Protein AF-A0A8J4TAU2-F1 (afdb_monomer_lite)

Structure (mmCIF, N/CA/C/O backbone):
data_AF-A0A8J4TAU2-F1
#
_entry.id   AF-A0A8J4TAU2-F1
#
loop_
_atom_site.group_PDB
_atom_site.id
_atom_site.type_symbol
_atom_site.label_atom_id
_atom_site.label_alt_id
_atom_site.label_comp_id
_atom_site.label_asym_id
_atom_site.label_entity_id
_atom_site.label_seq_id
_atom_site.pdbx_PDB_ins_code
_atom_site.Cartn_x
_atom_site.Cartn_y
_atom_site.Cartn_z
_atom_site.occupancy
_atom_site.B_iso_or_equiv
_atom_site.auth_seq_id
_atom_site.auth_comp_id
_atom_site.auth_asym_id
_atom_site.auth_atom_id
_atom_site.pdbx_PDB_model_num
ATOM 1 N N . MET A 1 1 ? -13.583 -5.537 5.403 1.00 82.00 1 MET A N 1
ATOM 2 C CA . MET A 1 1 ? -13.222 -4.511 4.404 1.00 82.00 1 MET A CA 1
ATOM 3 C C . MET A 1 1 ? -11.943 -4.946 3.720 1.00 82.00 1 MET A C 1
ATOM 5 O O . MET A 1 1 ? -11.030 -5.393 4.407 1.00 82.00 1 MET A O 1
ATOM 9 N N . GLU A 1 2 ? -11.910 -4.884 2.396 1.00 90.94 2 GLU 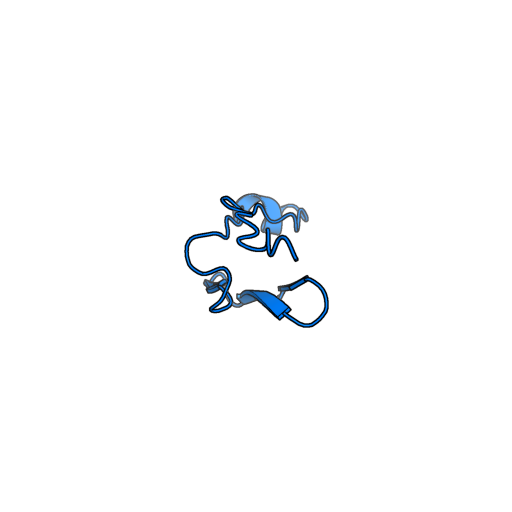A N 1
ATOM 10 C CA . GLU A 1 2 ? -10.732 -5.193 1.589 1.00 90.94 2 GLU A CA 1
ATOM 11 C C . GLU A 1 2 ? -10.588 -4.090 0.543 1.00 90.94 2 GLU A C 1
ATOM 13 O O . GLU A 1 2 ? -11.573 -3.742 -0.105 1.00 90.94 2 GLU A O 1
ATOM 18 N N . ILE A 1 3 ? -9.391 -3.525 0.412 1.00 91.62 3 ILE A N 1
ATOM 19 C CA . ILE A 1 3 ? -9.083 -2.516 -0.604 1.00 91.62 3 ILE A CA 1
ATOM 20 C C . ILE A 1 3 ? -7.848 -2.973 -1.360 1.00 91.62 3 ILE A C 1
ATOM 22 O O . ILE A 1 3 ? -6.903 -3.497 -0.770 1.00 91.62 3 ILE A O 1
ATOM 26 N N . ARG A 1 4 ? -7.866 -2.793 -2.676 1.00 93.12 4 ARG A N 1
ATOM 27 C CA . ARG A 1 4 ? -6.763 -3.158 -3.555 1.00 93.12 4 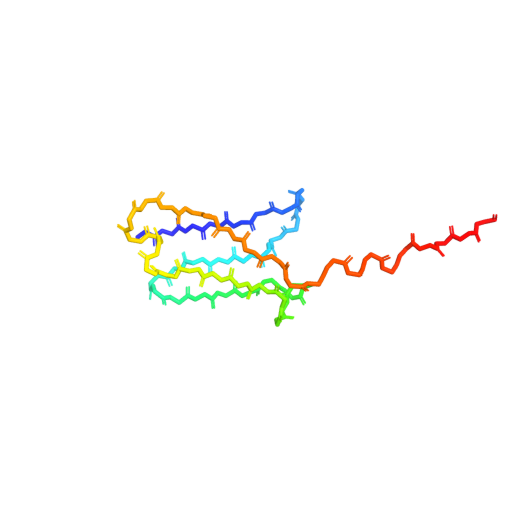ARG A CA 1
ATOM 28 C C . ARG A 1 4 ? -6.429 -1.970 -4.437 1.00 93.12 4 ARG A C 1
ATOM 30 O O . ARG A 1 4 ? -7.325 -1.382 -5.038 1.00 93.12 4 ARG A O 1
ATOM 37 N N . TRP A 1 5 ? -5.148 -1.654 -4.517 1.00 92.69 5 TRP A N 1
ATOM 38 C CA . TRP A 1 5 ? -4.630 -0.626 -5.403 1.00 92.69 5 TRP A CA 1
ATOM 39 C C . TRP A 1 5 ? -3.956 -1.305 -6.583 1.00 92.69 5 TRP A C 1
ATOM 41 O O . TRP A 1 5 ? -3.141 -2.214 -6.406 1.00 92.69 5 TRP A O 1
ATOM 51 N N . PHE A 1 6 ? -4.302 -0.848 -7.780 1.00 91.00 6 PHE A N 1
ATOM 52 C CA . PHE A 1 6 ? -3.757 -1.344 -9.033 1.00 91.00 6 PHE A CA 1
ATOM 53 C C . PHE A 1 6 ? -3.199 -0.177 -9.837 1.00 91.00 6 PHE A C 1
ATOM 55 O O . PHE A 1 6 ? -3.812 0.889 -9.898 1.00 91.00 6 PHE A O 1
ATOM 62 N N . LYS A 1 7 ? -2.045 -0.396 -10.461 1.00 87.19 7 LYS A N 1
ATOM 63 C CA . LYS A 1 7 ? -1.518 0.454 -11.525 1.00 87.19 7 LYS A CA 1
ATOM 64 C C . LYS A 1 7 ? -1.603 -0.374 -12.796 1.00 87.19 7 LYS A C 1
ATOM 66 O O . LYS A 1 7 ? -0.876 -1.351 -12.934 1.00 87.19 7 LYS A O 1
ATOM 71 N N . GLU A 1 8 ? -2.519 -0.005 -13.686 1.00 87.94 8 GLU A N 1
ATOM 72 C CA . GLU A 1 8 ? -2.814 -0.768 -14.905 1.00 87.94 8 GLU A CA 1
ATOM 73 C C . GLU A 1 8 ? -3.210 -2.217 -14.561 1.00 87.94 8 GLU A C 1
ATOM 75 O O . GLU A 1 8 ? -4.282 -2.438 -13.998 1.00 87.94 8 GLU A O 1
ATOM 80 N N . THR A 1 9 ? -2.350 -3.197 -14.848 1.00 88.00 9 THR A N 1
ATOM 81 C CA . THR A 1 9 ? -2.547 -4.616 -14.505 1.00 88.00 9 THR A CA 1
ATOM 82 C C . THR A 1 9 ? -1.742 -5.069 -13.285 1.00 88.00 9 THR A C 1
ATOM 84 O O . THR A 1 9 ? -1.921 -6.190 -12.808 1.00 88.00 9 THR A O 1
ATOM 87 N N . ASP A 1 10 ? -0.842 -4.228 -12.777 1.00 89.44 10 ASP A N 1
ATOM 88 C CA . ASP A 1 10 ? 0.042 -4.545 -11.661 1.00 89.44 10 ASP A CA 1
ATOM 89 C C . ASP A 1 10 ? -0.650 -4.255 -10.318 1.00 89.44 10 ASP A C 1
ATOM 91 O O . ASP A 1 10 ? -1.127 -3.147 -10.052 1.00 89.44 10 ASP A O 1
ATOM 95 N N . CYS A 1 11 ? -0.68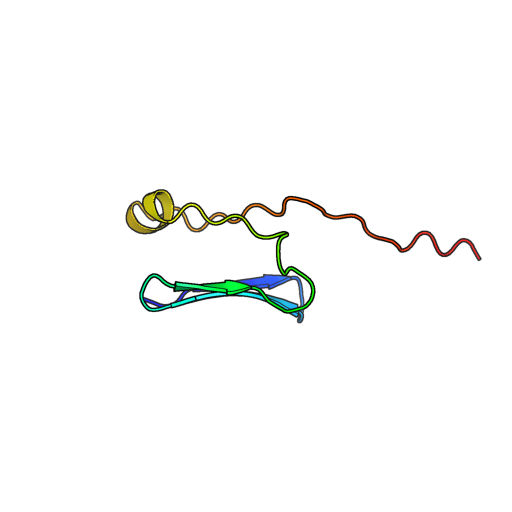2 -5.257 -9.436 1.00 90.69 11 CYS A N 1
ATOM 96 C CA . CYS A 1 11 ? -1.156 -5.090 -8.064 1.00 90.69 11 CYS A CA 1
ATOM 97 C C . CYS A 1 11 ? -0.116 -4.302 -7.260 1.00 90.69 11 CYS A C 1
ATOM 99 O O . CYS A 1 11 ? 0.987 -4.794 -7.027 1.00 90.69 11 CYS A O 1
ATOM 101 N N . VAL A 1 12 ? -0.482 -3.099 -6.815 1.00 91.31 12 VAL A N 1
ATOM 102 C CA . VAL A 1 12 ? 0.396 -2.209 -6.043 1.00 91.31 12 VAL A CA 1
ATOM 103 C C . VAL A 1 12 ? 0.411 -2.626 -4.583 1.00 91.31 12 VAL A C 1
ATOM 105 O O . VAL A 1 12 ? 1.473 -2.872 -4.019 1.00 91.31 12 VAL A O 1
ATOM 108 N N . CYS A 1 13 ? -0.766 -2.754 -3.972 1.00 92.88 13 CYS A N 1
ATOM 109 C CA . CYS A 1 13 ? -0.905 -3.288 -2.624 1.00 92.88 13 CYS A CA 1
ATOM 110 C C . CYS A 1 13 ? -2.342 -3.721 -2.325 1.00 92.88 13 CYS A C 1
ATOM 112 O O . CYS A 1 13 ? -3.301 -3.306 -2.982 1.00 92.88 13 CYS A O 1
ATOM 114 N N . VAL A 1 14 ? -2.491 -4.511 -1.268 1.00 93.62 14 VAL A N 1
ATOM 115 C CA . VAL A 1 14 ? -3.769 -4.971 -0.730 1.00 93.62 14 VAL A CA 1
ATOM 116 C C . VAL A 1 14 ? -3.841 -4.616 0.747 1.00 93.62 14 VAL A C 1
ATOM 118 O O . VAL A 1 14 ? -2.934 -4.932 1.507 1.00 93.62 14 VAL A O 1
ATOM 121 N N . TYR A 1 15 ? -4.939 -3.992 1.160 1.00 92.25 15 TYR A N 1
ATOM 122 C CA . TYR A 1 15 ? -5.296 -3.814 2.561 1.00 92.25 15 TYR A CA 1
ATOM 123 C C . TYR A 1 15 ? -6.426 -4.777 2.914 1.00 92.25 15 TYR A C 1
ATOM 125 O O . TYR A 1 15 ? -7.532 -4.680 2.375 1.00 92.25 15 TYR A O 1
ATOM 133 N N . LYS A 1 16 ? -6.160 -5.705 3.832 1.00 93.00 16 LYS A N 1
ATOM 134 C CA . LYS A 1 16 ? -7.133 -6.698 4.296 1.00 93.00 16 LYS A CA 1
ATOM 135 C C . LYS A 1 16 ? -6.882 -7.024 5.757 1.00 93.00 16 LYS A C 1
ATOM 137 O O . LYS A 1 16 ? -5.743 -7.219 6.155 1.00 93.00 16 LYS A O 1
ATOM 142 N N . ASN A 1 17 ? -7.942 -7.107 6.562 1.00 90.75 17 ASN A N 1
ATOM 143 C CA . ASN A 1 17 ? -7.841 -7.456 7.987 1.00 90.75 17 ASN A CA 1
ATOM 144 C C . ASN A 1 17 ? -6.818 -6.596 8.758 1.00 90.75 17 ASN A C 1
ATOM 146 O O . ASN A 1 17 ? -6.076 -7.110 9.587 1.00 90.75 17 ASN A O 1
ATOM 150 N N . ARG A 1 18 ? -6.768 -5.285 8.469 1.00 86.94 18 ARG A N 1
ATOM 151 C CA . ARG A 1 18 ? -5.791 -4.334 9.038 1.00 86.94 18 ARG A CA 1
ATOM 152 C C . ARG A 1 18 ? -4.326 -4.625 8.703 1.00 86.94 18 ARG A C 1
ATOM 154 O O . ARG A 1 18 ? -3.435 -4.030 9.298 1.00 86.94 18 ARG A O 1
ATOM 161 N N . GLN A 1 19 ? -4.081 -5.488 7.729 1.00 89.56 19 GLN A N 1
ATOM 162 C CA . GLN A 1 19 ? -2.760 -5.818 7.230 1.00 89.56 19 GLN A CA 1
ATOM 163 C C . GLN A 1 19 ? -2.598 -5.263 5.816 1.00 89.56 19 GLN A C 1
ATOM 165 O O . GLN A 1 19 ? -3.527 -5.313 5.006 1.0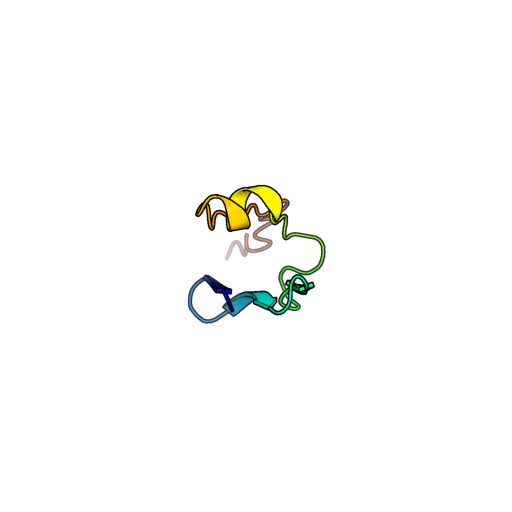0 89.56 19 GLN A O 1
ATOM 170 N N . VAL A 1 20 ? -1.420 -4.708 5.542 1.00 88.94 20 VAL A N 1
ATOM 171 C CA . VAL A 1 20 ? -1.019 -4.246 4.213 1.00 88.94 20 VAL A CA 1
ATOM 172 C C . VAL A 1 20 ? -0.097 -5.296 3.613 1.00 88.94 20 VAL A C 1
ATOM 174 O O . VAL A 1 20 ? 0.864 -5.716 4.252 1.00 88.94 20 VAL A O 1
ATOM 177 N N . THR A 1 21 ? -0.384 -5.705 2.386 1.00 92.12 21 THR A N 1
ATOM 178 C CA . THR A 1 21 ? 0.481 -6.563 1.580 1.00 92.12 21 THR A CA 1
ATOM 179 C C . THR A 1 21 ? 0.882 -5.792 0.336 1.00 92.12 21 THR A C 1
ATOM 181 O O . THR A 1 21 ? 0.028 -5.437 -0.476 1.00 92.12 21 THR A O 1
ATOM 184 N N . GLU A 1 22 ? 2.169 -5.507 0.195 1.00 92.00 22 GLU A N 1
ATOM 185 C CA . GLU A 1 22 ? 2.712 -4.831 -0.981 1.00 92.00 22 GLU A CA 1
ATOM 186 C C . GLU A 1 22 ? 2.838 -5.817 -2.149 1.00 92.00 22 GLU A C 1
ATOM 188 O O . GLU A 1 22 ? 3.096 -7.010 -1.971 1.00 92.00 22 GLU A O 1
ATOM 193 N N . GLY A 1 23 ? 2.632 -5.330 -3.368 1.00 89.94 23 GLY A N 1
ATOM 194 C CA . GLY A 1 23 ? 2.984 -6.078 -4.565 1.00 89.94 23 GLY A CA 1
ATOM 195 C C . GLY A 1 23 ? 4.500 -6.151 -4.709 1.00 89.94 23 GLY A C 1
ATOM 196 O O . GLY A 1 23 ? 5.199 -5.196 -4.384 1.00 89.94 23 GLY A O 1
ATOM 197 N N . ARG A 1 24 ? 5.026 -7.250 -5.266 1.00 87.75 24 ARG A N 1
ATOM 198 C CA . ARG A 1 24 ? 6.484 -7.486 -5.370 1.00 87.75 24 ARG A CA 1
ATOM 199 C C . ARG A 1 24 ? 7.268 -6.340 -6.019 1.00 87.75 24 ARG A C 1
ATOM 201 O O . ARG A 1 24 ? 8.416 -6.115 -5.668 1.00 87.75 24 ARG A O 1
ATOM 208 N N . ARG A 1 25 ? 6.671 -5.631 -6.983 1.00 84.88 25 ARG A N 1
ATOM 209 C CA . ARG A 1 25 ? 7.312 -4.495 -7.675 1.00 84.88 25 ARG A CA 1
ATOM 210 C C . ARG A 1 25 ? 7.322 -3.197 -6.868 1.00 84.88 25 ARG A C 1
ATOM 212 O O . ARG A 1 25 ? 8.066 -2.283 -7.207 1.00 84.88 25 ARG A O 1
ATOM 219 N N . TYR A 1 26 ? 6.504 -3.125 -5.826 1.00 86.94 26 TYR A N 1
ATOM 220 C CA . TYR A 1 26 ? 6.287 -1.937 -5.009 1.00 86.94 26 TYR A CA 1
ATOM 221 C C . TYR A 1 26 ? 6.681 -2.163 -3.546 1.00 86.94 26 TYR A C 1
ATOM 223 O O . TYR A 1 26 ? 6.456 -1.278 -2.730 1.00 86.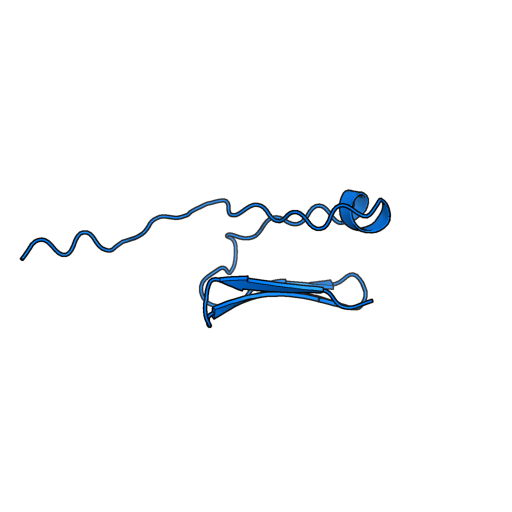94 26 TYR A O 1
ATOM 231 N N . GLU A 1 27 ? 7.268 -3.317 -3.216 1.00 86.69 27 GLU A N 1
ATOM 232 C CA . GLU A 1 27 ? 7.707 -3.666 -1.864 1.00 86.69 27 GLU A CA 1
ATOM 233 C C . GLU A 1 27 ? 8.682 -2.617 -1.313 1.00 86.69 27 GLU A C 1
ATOM 235 O O . GLU A 1 27 ? 9.632 -2.210 -1.989 1.00 86.69 27 GLU A O 1
ATOM 240 N N . GLY A 1 28 ? 8.410 -2.131 -0.100 1.00 86.19 28 GLY A N 1
ATOM 241 C CA . GLY A 1 28 ? 9.164 -1.054 0.538 1.00 86.19 28 GLY A CA 1
ATOM 242 C C . GLY A 1 28 ? 8.932 0.335 -0.067 1.00 86.19 28 GLY A C 1
ATOM 243 O O . GLY A 1 28 ? 9.516 1.312 0.407 1.00 86.19 28 GLY A O 1
ATOM 244 N N . ARG A 1 29 ? 8.084 0.453 -1.096 1.00 86.69 29 ARG A N 1
ATOM 245 C CA . ARG A 1 29 ? 7.775 1.717 -1.780 1.00 86.69 29 ARG A CA 1
ATOM 246 C C . ARG A 1 29 ? 6.371 2.210 -1.475 1.00 86.69 29 ARG A C 1
ATOM 248 O O . ARG A 1 29 ? 6.075 3.356 -1.806 1.00 86.69 29 ARG A O 1
ATOM 255 N N . VAL A 1 30 ? 5.512 1.403 -0.856 1.00 87.38 30 VAL A N 1
ATOM 256 C CA . VAL A 1 30 ? 4.140 1.798 -0.538 1.00 87.38 30 VAL A CA 1
ATOM 257 C C . VAL A 1 30 ? 4.052 2.358 0.878 1.00 87.38 30 VAL A C 1
ATOM 259 O O . VAL A 1 30 ? 4.535 1.782 1.849 1.00 87.38 30 VAL A O 1
ATOM 262 N N . SER A 1 31 ? 3.367 3.491 1.012 1.00 87.56 31 SER A N 1
ATOM 263 C CA . SER A 1 31 ? 2.962 4.061 2.291 1.00 87.56 31 SER A CA 1
ATOM 264 C C . SER A 1 31 ? 1.445 4.209 2.324 1.00 87.56 31 SER A C 1
ATOM 266 O O . SER A 1 31 ? 0.869 4.962 1.535 1.00 87.56 31 SER A O 1
ATOM 268 N N . LEU A 1 32 ? 0.801 3.494 3.248 1.00 87.19 32 LEU A N 1
ATOM 269 C CA . LEU A 1 32 ? -0.631 3.600 3.519 1.00 87.19 32 LEU A CA 1
ATOM 270 C C . LEU A 1 32 ? -0.866 4.241 4.884 1.00 87.19 32 LEU A C 1
ATOM 272 O O . LEU A 1 32 ? -0.246 3.868 5.879 1.00 87.19 32 LEU A O 1
ATOM 276 N N . PHE A 1 33 ? -1.814 5.170 4.931 1.00 84.94 33 PHE A N 1
ATOM 277 C CA . PHE A 1 33 ? -2.245 5.822 6.161 1.00 84.94 33 PHE A CA 1
ATOM 278 C C . PHE A 1 33 ? -3.474 5.090 6.706 1.00 84.94 33 PHE A C 1
ATOM 280 O O . PHE A 1 33 ? -4.610 5.392 6.350 1.00 84.94 33 PHE A O 1
ATOM 287 N N . THR A 1 34 ? -3.263 4.093 7.568 1.00 84.06 34 THR A N 1
ATOM 288 C CA . THR A 1 34 ? -4.362 3.252 8.078 1.00 84.06 34 THR A CA 1
ATOM 289 C C . THR A 1 34 ? -5.395 4.014 8.903 1.00 84.06 34 THR A C 1
ATOM 291 O O . THR A 1 34 ? -6.560 3.640 8.881 1.00 84.06 34 THR A O 1
ATOM 294 N N . GLN A 1 35 ? -5.003 5.099 9.576 1.00 86.06 35 GLN A N 1
ATOM 295 C CA . GLN A 1 35 ? -5.942 5.987 10.278 1.00 86.06 35 GLN A CA 1
ATOM 296 C C . GLN A 1 35 ? -6.863 6.743 9.313 1.00 86.06 35 GLN A C 1
ATOM 298 O O . GLN A 1 35 ? -8.039 6.947 9.595 1.00 86.06 35 GLN A O 1
ATOM 303 N N . GLU A 1 36 ? -6.340 7.135 8.154 1.00 88.00 36 GLU A N 1
ATOM 304 C CA . GLU A 1 36 ? -7.100 7.857 7.137 1.00 88.00 36 GLU A CA 1
ATOM 305 C C . GLU A 1 36 ? -8.071 6.913 6.410 1.00 88.00 36 GLU A C 1
ATOM 307 O O . GLU A 1 36 ? -9.192 7.316 6.097 1.00 88.00 36 GLU A O 1
ATOM 312 N N . LEU A 1 37 ? -7.712 5.629 6.270 1.00 87.81 37 LEU A N 1
ATOM 313 C CA . LEU A 1 37 ? -8.613 4.586 5.766 1.00 87.81 37 LEU A CA 1
ATOM 314 C C . LEU A 1 37 ? -9.891 4.465 6.606 1.00 87.81 37 LEU A C 1
ATOM 316 O O . LEU A 1 37 ? -10.981 4.354 6.047 1.00 87.81 37 LEU A O 1
ATOM 320 N N . GLU A 1 38 ? -9.779 4.536 7.934 1.00 83.75 38 GLU A N 1
ATOM 321 C CA . GLU A 1 38 ? -10.935 4.493 8.844 1.00 83.75 38 GLU A CA 1
ATOM 322 C C . GLU A 1 38 ? -11.820 5.745 8.731 1.00 83.75 38 GLU A C 1
ATOM 324 O O . GLU A 1 38 ? -13.014 5.693 9.021 1.00 83.75 38 GLU A O 1
ATOM 329 N N . ARG A 1 39 ? -11.259 6.858 8.246 1.00 89.25 39 ARG A N 1
ATOM 330 C CA . ARG A 1 39 ? -11.970 8.118 7.981 1.00 89.25 39 ARG A CA 1
ATOM 331 C C . ARG A 1 39 ? -12.540 8.200 6.560 1.00 89.25 39 ARG A C 1
ATOM 333 O O . ARG A 1 39 ? -13.135 9.214 6.205 1.00 89.25 39 ARG A O 1
ATOM 340 N N . GLY A 1 40 ? -12.371 7.148 5.755 1.00 87.88 40 GLY A N 1
ATOM 341 C CA . GLY A 1 40 ? -12.851 7.065 4.373 1.00 87.88 40 GLY A CA 1
ATOM 342 C C . GLY A 1 40 ? -11.849 7.536 3.314 1.00 87.88 40 GLY A C 1
ATOM 343 O O . GLY A 1 40 ? -12.181 7.562 2.131 1.00 87.88 40 GLY A O 1
ATOM 344 N N . ASN A 1 41 ? -10.622 7.880 3.701 1.00 90.69 41 ASN A N 1
ATOM 345 C CA . ASN A 1 41 ? -9.570 8.276 2.774 1.00 90.69 41 ASN A CA 1
ATOM 346 C C . ASN A 1 41 ? -8.733 7.055 2.358 1.00 90.69 41 ASN A C 1
ATOM 348 O O . ASN A 1 41 ? -7.954 6.504 3.131 1.00 90.69 41 ASN A O 1
ATOM 352 N N . VAL A 1 42 ? -8.895 6.649 1.099 1.00 89.75 42 VAL A N 1
ATOM 353 C CA . VAL A 1 42 ? -8.238 5.479 0.491 1.00 89.75 42 VAL A CA 1
ATOM 354 C C . VAL A 1 42 ? -6.994 5.839 -0.327 1.00 89.75 42 VAL A C 1
ATOM 356 O O . VAL A 1 42 ? -6.593 5.104 -1.230 1.00 89.75 42 VAL A O 1
ATOM 359 N N . SER A 1 43 ? -6.380 6.983 -0.032 1.00 89.62 43 SER A N 1
ATOM 360 C CA . SER A 1 43 ? -5.173 7.428 -0.725 1.00 89.62 43 SER A CA 1
ATOM 361 C C . SER A 1 43 ? -3.967 6.562 -0.365 1.00 89.62 43 SER A C 1
ATOM 363 O O . SER A 1 43 ? -3.788 6.138 0.778 1.00 89.62 43 SER A O 1
ATOM 365 N N . LEU A 1 44 ? -3.108 6.349 -1.357 1.00 89.62 44 LEU A N 1
ATOM 366 C CA . LEU A 1 44 ? -1.846 5.635 -1.234 1.00 89.62 44 LEU A CA 1
ATOM 367 C C . LEU A 1 44 ? -0.715 6.534 -1.719 1.00 89.62 44 LEU A C 1
ATOM 369 O O . LEU A 1 44 ? -0.860 7.228 -2.724 1.00 89.62 44 LEU A O 1
ATOM 373 N N . GLN A 1 45 ? 0.416 6.494 -1.022 1.00 88.75 45 GLN A N 1
ATOM 374 C CA . GLN A 1 45 ? 1.624 7.196 -1.428 1.00 88.75 45 GLN A CA 1
ATOM 375 C C . GLN A 1 45 ? 2.690 6.190 -1.867 1.00 88.75 45 GLN A C 1
ATOM 377 O O . GLN A 1 45 ? 2.996 5.245 -1.141 1.00 88.75 45 GLN A O 1
ATOM 382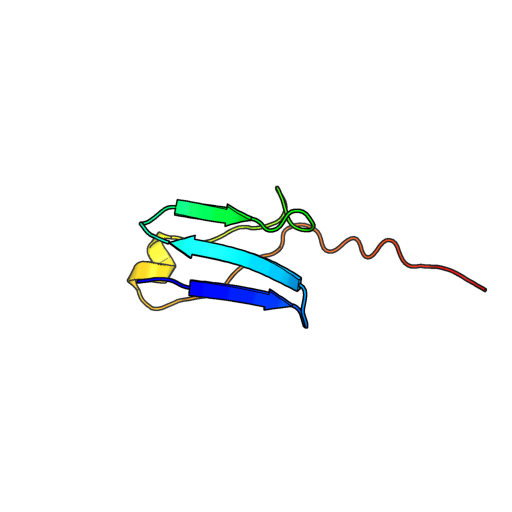 N N . LEU A 1 46 ? 3.275 6.421 -3.042 1.00 87.38 46 LEU A N 1
ATOM 383 C CA . LEU A 1 46 ? 4.469 5.723 -3.512 1.00 87.38 46 LEU A CA 1
ATOM 384 C C . LEU A 1 46 ? 5.696 6.578 -3.182 1.00 87.38 46 LEU A C 1
ATOM 386 O O . LEU A 1 46 ? 5.732 7.754 -3.533 1.00 87.38 46 LEU A O 1
ATOM 390 N N . ARG A 1 47 ? 6.681 6.007 -2.484 1.00 80.25 47 ARG A N 1
ATOM 391 C CA . ARG A 1 47 ? 7.893 6.724 -2.054 1.00 80.25 47 ARG A CA 1
ATOM 392 C C . ARG A 1 47 ? 8.996 6.767 -3.107 1.00 80.25 47 ARG A C 1
ATOM 394 O O . ARG A 1 47 ? 9.903 7.570 -2.953 1.00 80.25 47 ARG A O 1
ATOM 401 N N . ASP A 1 48 ? 8.924 5.951 -4.159 1.00 64.12 48 ASP A N 1
ATOM 402 C CA . ASP A 1 48 ? 9.949 5.951 -5.203 1.00 64.12 48 ASP A CA 1
ATOM 403 C C . ASP A 1 48 ? 9.418 5.402 -6.540 1.00 64.12 48 ASP A C 1
ATOM 405 O O . ASP A 1 48 ? 9.319 4.189 -6.757 1.00 64.12 48 ASP A O 1
ATOM 409 N N . CYS A 1 49 ? 9.062 6.313 -7.446 1.00 59.22 49 CYS A N 1
ATOM 410 C CA . CYS A 1 49 ? 8.821 6.005 -8.853 1.00 59.22 49 CYS A CA 1
ATOM 411 C C . CYS A 1 49 ? 10.121 6.209 -9.640 1.00 59.22 49 CYS A C 1
ATOM 413 O O . CYS A 1 49 ? 10.138 6.999 -10.581 1.00 59.22 49 CYS A O 1
ATOM 415 N N . THR A 1 50 ? 11.230 5.554 -9.274 1.00 55.59 50 THR A N 1
ATOM 416 C CA . THR A 1 50 ? 12.353 5.480 -10.215 1.00 55.59 50 THR A CA 1
ATOM 417 C C . THR A 1 50 ? 11.932 4.556 -11.356 1.00 55.59 50 THR A C 1
ATOM 419 O O . THR A 1 50 ? 12.130 3.339 -11.313 1.00 55.59 50 THR A O 1
ATOM 422 N N . GLU A 1 51 ? 11.276 5.132 -12.363 1.00 54.41 51 GLU A N 1
ATOM 423 C CA . GLU A 1 51 ? 11.150 4.537 -13.685 1.00 54.41 51 GLU A CA 1
ATOM 424 C C . GLU A 1 51 ? 12.563 4.435 -14.270 1.00 54.41 51 GLU A C 1
ATOM 426 O O . GLU A 1 51 ? 13.037 5.312 -14.987 1.00 54.41 51 GLU A O 1
ATOM 431 N N . HIS A 1 52 ? 13.273 3.354 -13.940 1.00 50.88 52 HIS A N 1
ATOM 432 C CA . HIS A 1 52 ? 14.460 2.927 -14.677 1.00 50.88 52 HIS A CA 1
ATOM 433 C C . HIS A 1 52 ? 14.028 2.432 -16.064 1.00 50.88 52 HIS A C 1
ATOM 435 O O . HIS A 1 52 ? 14.071 1.246 -16.371 1.00 50.88 52 HIS A O 1
ATOM 441 N N . THR A 1 53 ? 13.548 3.340 -16.900 1.00 46.44 53 THR A N 1
ATOM 442 C CA . THR A 1 53 ? 13.353 3.113 -18.329 1.00 46.44 53 THR A CA 1
ATOM 443 C C . THR A 1 53 ? 13.589 4.436 -19.052 1.00 46.44 53 THR A C 1
ATOM 445 O O . THR A 1 53 ? 12.717 5.030 -19.674 1.00 46.44 53 THR A O 1
ATOM 448 N N . SER A 1 54 ? 14.832 4.898 -18.979 1.00 53.22 54 SER A N 1
ATOM 449 C CA . SER A 1 54 ? 15.466 5.602 -20.087 1.00 53.22 54 SER A CA 1
ATOM 450 C C . SER A 1 54 ? 16.259 4.574 -20.900 1.00 53.22 54 SER A C 1
ATOM 452 O O . SER A 1 54 ? 17.483 4.511 -20.840 1.00 53.22 54 SER A O 1
ATOM 454 N N . ALA A 1 55 ? 15.553 3.721 -21.649 1.00 53.47 55 ALA A N 1
ATOM 455 C CA . ALA A 1 55 ? 16.157 3.067 -22.805 1.00 53.47 55 ALA A CA 1
ATOM 456 C C . ALA A 1 55 ? 16.206 4.117 -23.921 1.00 53.47 55 ALA A C 1
ATOM 458 O O . ALA A 1 55 ? 15.202 4.388 -24.577 1.00 53.47 55 ALA A O 1
ATOM 459 N N . VAL A 1 56 ? 17.355 4.775 -24.063 1.00 47.56 56 VAL A N 1
ATOM 460 C CA . VAL A 1 56 ? 17.647 5.598 -25.238 1.00 47.56 56 VAL A CA 1
ATOM 461 C C . VAL A 1 56 ? 18.040 4.624 -26.349 1.00 47.56 56 VAL A C 1
ATOM 463 O O . VAL A 1 56 ? 19.037 3.916 -26.203 1.00 47.56 56 VAL A O 1
ATOM 466 N N . PHE A 1 57 ? 17.207 4.533 -27.388 1.00 53.12 57 PHE A N 1
ATOM 467 C CA . PHE A 1 57 ? 17.537 3.869 -28.652 1.00 53.12 57 PHE A CA 1
ATOM 468 C C . PHE A 1 57 ? 18.367 4.800 -29.536 1.00 53.12 57 PHE A C 1
ATOM 470 O O . PHE A 1 57 ? 18.112 6.027 -29.486 1.00 53.12 57 PHE A O 1
#

InterPro domains:
  IPR013783 Immunoglobulin-like fold [G3DSA:2.60.40.10] (1-57)
  IPR050504 BTN/MOG-like [PTHR24100] (1-50)

pLDDT: mean 82.54, std 13.68, range [46.44, 93.62]

Foldseek 3Di:
DKDWDDDPPFTQWIQDPNDIGGGPVQVVQKDDDSVVVVVVDGDIGGNDPPPPPPPDD

Secondary structure (DSSP, 8-state):
-EEEEEETTEEEEEEETTEEEE-TTTTTTEEE-HHHHHTT---EEES----------

Radius of gyration: 13.17 Å; chains: 1; bounding box: 31×16×39 Å

Sequence (57 aa):
MEIRWFKETDCVCVYKNRQVTEGRRYEGRVSLFTQELERGNVSLQLRDCTEHTSAVF

Organism: Clarias magur (NCBI:txid1594786)